Protein AF-A0A356X7N6-F1 (afdb_monomer_lite)

Foldseek 3Di:
DEDEAECEEAEACEEAEQEDQREYHYANYEYEYAYEYEHYANYEYHHNVYYYHYPYYYHYYHPYYD

Structure (mmCIF, N/CA/C/O backbone):
data_AF-A0A356X7N6-F1
#
_entry.id   AF-A0A356X7N6-F1
#
loop_
_atom_site.group_PDB
_atom_site.id
_atom_site.type_symbol
_atom_site.label_atom_id
_atom_site.label_alt_id
_atom_site.label_comp_id
_atom_site.label_asym_id
_atom_site.label_entity_id
_atom_site.label_seq_id
_atom_site.pdbx_PDB_ins_code
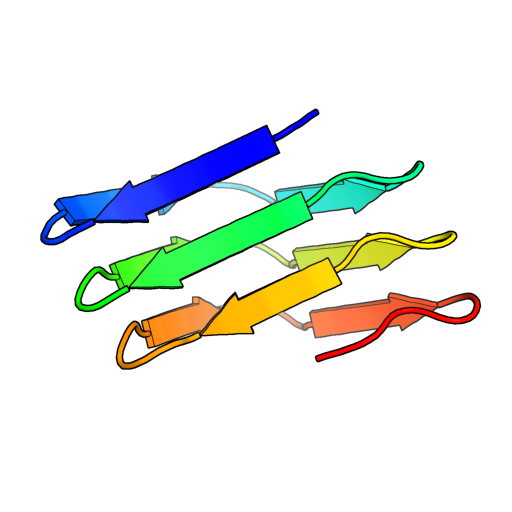_atom_site.Cartn_x
_atom_site.Cartn_y
_atom_site.Cartn_z
_atom_site.occupancy
_atom_site.B_iso_or_equiv
_atom_site.auth_seq_id
_atom_site.auth_comp_id
_atom_site.auth_asym_id
_atom_site.auth_atom_id
_atom_site.pdbx_PDB_model_num
ATOM 1 N N . GLY A 1 1 ? -4.284 2.097 -10.813 1.00 68.38 1 GLY A N 1
ATOM 2 C CA . GLY A 1 1 ? -5.638 2.371 -10.271 1.00 68.38 1 GLY A CA 1
ATOM 3 C C . GLY A 1 1 ? -5.518 3.039 -8.913 1.00 68.38 1 GLY A C 1
ATOM 4 O O . GLY A 1 1 ? -4.414 3.075 -8.389 1.00 68.38 1 GLY A O 1
ATOM 5 N N . PHE A 1 2 ? -6.604 3.580 -8.358 1.00 82.50 2 PHE A N 1
ATOM 6 C CA . PHE A 1 2 ? -6.584 4.254 -7.052 1.00 82.50 2 PHE A CA 1
ATOM 7 C C . PHE A 1 2 ? -7.520 3.545 -6.079 1.00 82.50 2 PHE A C 1
ATOM 9 O O . PHE A 1 2 ? -8.695 3.357 -6.389 1.00 82.50 2 PHE A O 1
ATOM 16 N N . VAL A 1 3 ? -6.999 3.175 -4.911 1.00 85.81 3 VAL A N 1
ATOM 17 C CA . VAL A 1 3 ? -7.784 2.643 -3.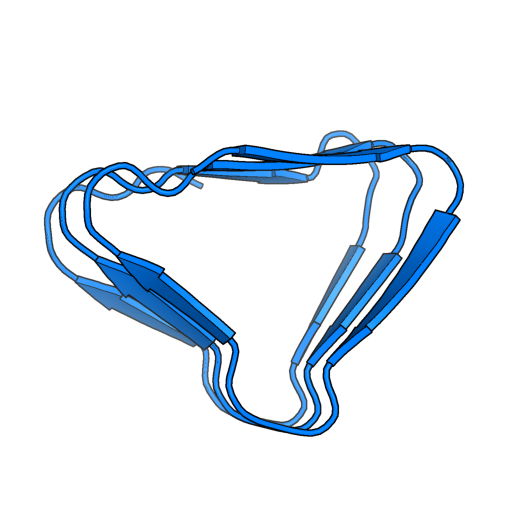794 1.00 85.81 3 VAL A CA 1
ATOM 18 C C . VAL A 1 3 ? -7.654 3.619 -2.632 1.00 85.81 3 VAL A C 1
ATOM 20 O O . VAL A 1 3 ? -6.546 3.977 -2.238 1.00 85.81 3 VAL A O 1
ATOM 23 N N . ASN A 1 4 ? -8.788 4.064 -2.098 1.00 90.00 4 ASN A N 1
ATOM 24 C CA . ASN A 1 4 ? -8.844 4.948 -0.942 1.00 90.00 4 ASN A CA 1
ATOM 25 C C . ASN A 1 4 ? -9.732 4.318 0.131 1.00 90.00 4 ASN A C 1
ATOM 27 O O . ASN A 1 4 ? -10.906 4.047 -0.123 1.00 90.00 4 ASN A O 1
ATOM 31 N N . VAL A 1 5 ? -9.169 4.090 1.312 1.00 91.06 5 VAL A N 1
ATOM 32 C CA . VAL A 1 5 ? -9.847 3.483 2.457 1.00 91.06 5 VAL A CA 1
ATOM 33 C C . VAL A 1 5 ? -9.898 4.512 3.578 1.00 91.06 5 VAL A C 1
ATOM 35 O O . VAL A 1 5 ? -8.864 4.937 4.087 1.00 91.06 5 VAL A O 1
ATOM 38 N N . GLN A 1 6 ? -11.112 4.919 3.943 1.00 94.94 6 GLN A N 1
ATOM 39 C CA . GLN A 1 6 ? -11.373 5.925 4.971 1.00 94.94 6 GLN A CA 1
ATOM 40 C C . GLN A 1 6 ? -12.338 5.351 5.998 1.00 94.94 6 GLN A C 1
ATOM 42 O O . GLN A 1 6 ? -13.419 4.910 5.606 1.00 94.94 6 GLN A O 1
ATOM 47 N N . ASP A 1 7 ? -11.925 5.311 7.267 1.00 94.50 7 ASP A N 1
ATOM 48 C CA . ASP A 1 7 ? -12.731 4.801 8.392 1.00 94.50 7 ASP A CA 1
ATOM 49 C C . ASP A 1 7 ? -13.365 3.417 8.122 1.00 94.50 7 ASP A C 1
ATOM 51 O O . ASP A 1 7 ? -14.469 3.098 8.566 1.00 94.50 7 ASP A O 1
ATOM 55 N N . ALA A 1 8 ? -12.671 2.586 7.343 1.00 94.88 8 ALA A N 1
ATOM 56 C CA . ALA A 1 8 ? -13.161 1.301 6.864 1.00 94.88 8 ALA A CA 1
ATOM 57 C C . ALA A 1 8 ? -12.094 0.218 7.008 1.00 94.88 8 ALA A C 1
ATOM 59 O O . ALA A 1 8 ? -10.900 0.507 7.080 1.00 94.88 8 ALA A O 1
ATOM 60 N N . THR A 1 9 ? -12.532 -1.042 7.028 1.00 95.44 9 THR A N 1
ATOM 61 C CA . THR A 1 9 ? -11.637 -2.204 6.995 1.00 95.44 9 THR A CA 1
ATOM 62 C C . THR A 1 9 ? -11.773 -2.940 5.668 1.00 95.44 9 THR A C 1
ATOM 64 O O . THR A 1 9 ? -12.881 -3.311 5.281 1.00 95.44 9 THR A O 1
ATOM 67 N N . VAL A 1 10 ? -10.650 -3.181 4.990 1.00 94.00 10 VAL A N 1
ATOM 68 C CA . VAL A 1 10 ? -10.568 -4.016 3.783 1.00 94.00 10 VAL A CA 1
ATOM 69 C C . VAL A 1 10 ? -9.768 -5.272 4.102 1.00 94.00 10 VAL A C 1
ATOM 71 O O . VAL A 1 10 ? -8.668 -5.187 4.637 1.00 94.00 10 VAL A O 1
ATOM 74 N N . ASN A 1 11 ? -10.311 -6.436 3.748 1.00 94.62 11 ASN A N 1
ATOM 75 C CA . ASN A 1 11 ? -9.627 -7.718 3.899 1.00 94.62 11 ASN A CA 1
ATOM 76 C C . ASN A 1 11 ? -9.339 -8.299 2.514 1.00 94.62 11 ASN A C 1
ATOM 78 O O . ASN A 1 11 ? -10.266 -8.564 1.746 1.00 94.62 11 ASN A O 1
ATOM 82 N N . ILE A 1 12 ? -8.062 -8.498 2.208 1.00 92.50 12 ILE A N 1
ATOM 83 C CA . ILE A 1 12 ? -7.581 -9.151 0.994 1.00 92.50 12 ILE A CA 1
ATOM 84 C C . ILE A 1 12 ? -7.093 -10.536 1.411 1.00 92.50 12 ILE A C 1
ATOM 86 O O . ILE A 1 12 ? -6.148 -10.660 2.180 1.00 92.50 12 ILE A O 1
ATOM 90 N N . VAL A 1 13 ? -7.769 -11.583 0.937 1.00 94.00 13 VAL A N 1
ATOM 91 C CA . VAL A 1 13 ? -7.477 -12.972 1.345 1.00 94.00 13 VAL A CA 1
ATOM 92 C C . VAL A 1 13 ? -6.193 -13.508 0.696 1.00 94.00 13 VAL A C 1
ATOM 94 O O . VAL A 1 13 ? -5.561 -14.399 1.246 1.00 94.00 13 VAL A O 1
ATOM 97 N N . GLY A 1 14 ? -5.813 -12.979 -0.469 1.00 94.25 14 GLY A N 1
ATOM 98 C CA . GLY A 1 14 ? -4.599 -13.363 -1.194 1.00 94.25 14 GLY A CA 1
ATOM 99 C C . GLY A 1 14 ? -3.560 -12.247 -1.231 1.00 94.25 14 GLY A C 1
ATOM 100 O O . GLY A 1 14 ? -3.507 -11.403 -0.337 1.00 94.25 14 GLY A O 1
ATOM 101 N N . ASP A 1 15 ? -2.763 -12.240 -2.295 1.00 92.69 15 ASP A N 1
ATOM 102 C CA . ASP A 1 15 ? -1.741 -11.219 -2.515 1.00 92.69 15 ASP A CA 1
ATOM 103 C C . ASP A 1 15 ? -2.351 -9.889 -2.990 1.00 92.69 15 ASP A C 1
ATOM 105 O O . ASP A 1 15 ? -3.381 -9.858 -3.674 1.00 92.69 15 ASP A O 1
ATOM 109 N N . ALA A 1 16 ? -1.685 -8.782 -2.658 1.00 89.12 16 ALA A N 1
ATOM 110 C CA . ALA A 1 16 ? -2.034 -7.439 -3.112 1.00 89.12 16 ALA A CA 1
ATOM 111 C C . ALA A 1 16 ? -0.912 -6.851 -3.982 1.00 89.12 16 ALA A C 1
ATOM 113 O O . ALA A 1 16 ? 0.216 -6.694 -3.525 1.00 89.12 16 ALA A O 1
ATOM 114 N N . ASP A 1 17 ? -1.223 -6.488 -5.226 1.00 88.00 17 ASP A N 1
ATOM 115 C CA . ASP A 1 17 ? -0.260 -5.899 -6.163 1.00 88.00 17 ASP A CA 1
ATOM 116 C C . ASP A 1 17 ? -0.624 -4.437 -6.464 1.00 88.00 17 ASP A C 1
ATOM 118 O O . ASP A 1 17 ? -1.684 -4.134 -7.021 1.00 88.00 17 ASP A O 1
ATOM 122 N N . PHE A 1 18 ? 0.277 -3.528 -6.092 1.00 81.56 18 PHE A N 1
ATOM 123 C CA . PHE A 1 18 ? 0.221 -2.095 -6.366 1.00 81.56 18 PHE A CA 1
ATOM 124 C C . PHE A 1 18 ? 1.296 -1.709 -7.395 1.00 81.56 18 PHE A C 1
ATOM 126 O O . PHE A 1 18 ? 2.189 -0.900 -7.135 1.00 81.56 18 PHE A O 1
ATOM 133 N N . SER A 1 19 ? 1.237 -2.321 -8.575 1.00 80.06 19 SER A N 1
ATOM 134 C CA . SER A 1 19 ? 2.099 -2.016 -9.719 1.00 80.06 19 SER A CA 1
ATOM 135 C C . SER A 1 19 ? 1.551 -0.892 -10.606 1.00 80.06 19 SER A C 1
ATOM 137 O O . SER A 1 19 ? 0.357 -0.572 -10.606 1.00 80.06 19 SER A O 1
ATOM 139 N N . ASN A 1 20 ? 2.441 -0.306 -11.416 1.00 77.38 20 ASN A N 1
ATOM 140 C CA . ASN A 1 20 ? 2.093 0.526 -12.573 1.00 77.38 20 ASN A CA 1
ATOM 141 C C . ASN A 1 20 ? 1.295 1.796 -12.194 1.00 77.38 20 ASN A C 1
ATOM 143 O O . ASN A 1 20 ? 0.179 2.032 -12.669 1.00 77.38 20 ASN A O 1
ATOM 147 N N . ASN A 1 21 ? 1.859 2.608 -11.292 1.00 74.69 21 ASN A N 1
ATOM 148 C CA . ASN A 1 21 ? 1.222 3.796 -10.703 1.00 74.69 21 ASN A CA 1
ATOM 149 C C . ASN A 1 21 ? -0.079 3.483 -9.926 1.00 74.69 21 ASN A C 1
ATOM 151 O O . ASN A 1 21 ? -0.998 4.308 -9.855 1.00 74.69 21 ASN A O 1
ATOM 155 N N . GLY A 1 22 ? -0.200 2.273 -9.373 1.00 77.44 22 GLY A N 1
ATOM 156 C CA . GLY A 1 22 ? -1.230 1.938 -8.394 1.00 77.44 22 GLY A CA 1
ATOM 157 C C . GLY A 1 22 ? -1.016 2.723 -7.100 1.00 77.44 22 GLY A C 1
ATOM 158 O O . GLY A 1 22 ? 0.043 2.614 -6.494 1.00 77.44 22 GLY A O 1
ATOM 159 N N . ASN A 1 23 ? -2.000 3.517 -6.675 1.00 83.06 23 ASN A N 1
ATOM 160 C CA . ASN A 1 23 ? -1.898 4.292 -5.438 1.00 8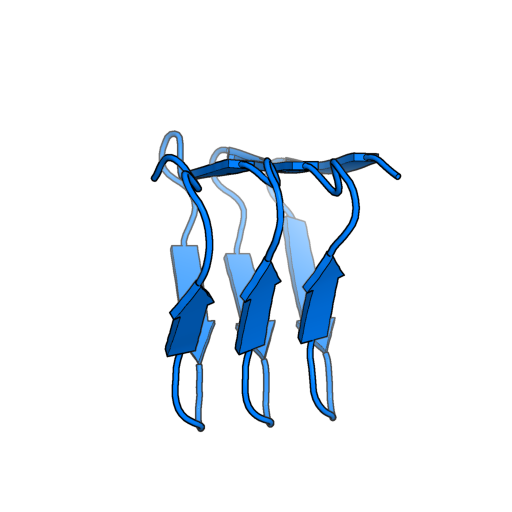3.06 23 ASN A CA 1
ATOM 161 C C . ASN A 1 23 ? -2.894 3.781 -4.402 1.00 83.06 23 ASN A C 1
ATOM 163 O O . ASN A 1 23 ? -4.087 3.641 -4.694 1.00 83.06 23 ASN A O 1
ATOM 167 N N . LEU A 1 24 ? -2.391 3.553 -3.193 1.00 85.88 24 LEU A N 1
ATOM 168 C CA . LEU A 1 24 ? -3.163 3.169 -2.029 1.00 85.88 24 LEU A CA 1
ATOM 169 C C . LEU A 1 24 ? -3.106 4.281 -0.982 1.00 85.88 24 LEU A C 1
ATOM 171 O O . LEU A 1 24 ? -2.033 4.649 -0.517 1.00 85.88 24 LEU A O 1
ATOM 175 N N . SER A 1 25 ? -4.269 4.783 -0.582 1.00 89.50 25 SER A N 1
ATOM 176 C CA . SER A 1 25 ? -4.408 5.724 0.528 1.00 89.50 25 SER A CA 1
ATOM 177 C C . SER A 1 25 ? -5.275 5.099 1.612 1.00 89.50 25 SER A C 1
ATOM 179 O O . SER A 1 25 ? -6.393 4.668 1.334 1.00 89.50 25 SER A O 1
ATOM 181 N N . VAL A 1 26 ? -4.775 5.060 2.844 1.00 89.44 26 VAL A N 1
ATOM 182 C CA . VAL A 1 26 ? -5.506 4.572 4.017 1.00 89.44 26 VAL A CA 1
ATOM 183 C C . VAL A 1 26 ? -5.468 5.656 5.087 1.00 89.44 26 VAL A C 1
ATOM 185 O O . VAL A 1 26 ? -4.421 5.943 5.664 1.00 89.44 26 VAL A O 1
ATOM 188 N N . ASN A 1 27 ? -6.616 6.270 5.351 1.00 92.38 27 ASN A N 1
ATOM 189 C CA . ASN A 1 27 ? -6.764 7.317 6.356 1.00 92.38 27 ASN A CA 1
ATOM 190 C C . ASN A 1 27 ? -7.755 6.841 7.418 1.00 92.38 27 ASN A C 1
ATOM 192 O O . ASN A 1 27 ? -8.917 6.593 7.106 1.00 92.38 27 ASN A O 1
ATOM 196 N N . ASN A 1 28 ? -7.272 6.628 8.642 1.00 92.06 28 ASN A N 1
ATOM 197 C CA . ASN A 1 28 ? -8.029 6.058 9.765 1.00 92.06 28 ASN A CA 1
ATOM 198 C C . ASN A 1 28 ? -8.737 4.712 9.480 1.00 92.06 28 ASN A C 1
ATOM 200 O O . ASN A 1 28 ? -9.545 4.240 10.276 1.00 92.06 28 ASN A O 1
ATOM 204 N N . GLY A 1 29 ? -8.442 4.079 8.344 1.00 93.00 29 GLY A N 1
ATOM 205 C CA . GLY A 1 29 ? -8.908 2.750 7.978 1.00 93.00 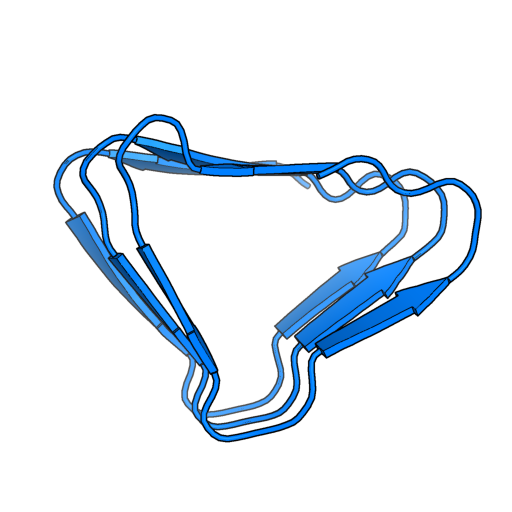29 GLY A CA 1
ATOM 206 C C . GLY A 1 29 ? -7.855 1.679 8.239 1.00 93.00 29 GLY A C 1
ATOM 207 O O . GLY A 1 29 ? -6.725 1.968 8.626 1.00 93.00 29 GLY A O 1
ATOM 208 N N . THR A 1 30 ? -8.215 0.434 7.961 1.00 94.25 30 THR A N 1
ATOM 209 C CA . THR A 1 30 ? -7.315 -0.714 8.075 1.00 94.25 30 THR A CA 1
ATOM 210 C C . THR A 1 30 ? -7.390 -1.557 6.813 1.00 94.25 30 THR A C 1
ATOM 212 O O . THR A 1 30 ? -8.476 -1.831 6.300 1.00 94.25 30 THR A O 1
ATOM 215 N N . ILE A 1 31 ? -6.243 -2.011 6.325 1.00 93.25 31 ILE A N 1
ATOM 216 C CA . ILE A 1 31 ? -6.161 -3.042 5.294 1.00 93.25 31 ILE A CA 1
AT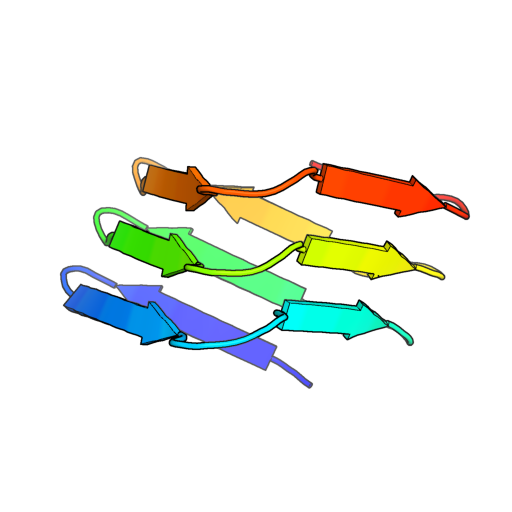OM 217 C C . ILE A 1 31 ? -5.419 -4.234 5.866 1.00 93.25 31 ILE A C 1
ATOM 219 O O . ILE A 1 31 ? -4.318 -4.081 6.382 1.00 93.25 31 ILE A O 1
ATOM 223 N N . ASN A 1 32 ? -6.023 -5.411 5.756 1.00 94.81 32 ASN A N 1
ATOM 224 C CA . ASN A 1 32 ? -5.404 -6.679 6.110 1.00 94.81 32 ASN A CA 1
ATOM 225 C C . ASN A 1 32 ? -5.163 -7.475 4.827 1.00 94.81 32 ASN A C 1
ATOM 227 O O . ASN A 1 32 ? -6.105 -7.698 4.063 1.00 94.81 32 ASN A O 1
ATOM 231 N N . VAL A 1 33 ? -3.923 -7.895 4.595 1.00 94.19 33 VAL A N 1
ATOM 232 C CA . VAL A 1 33 ? -3.524 -8.735 3.463 1.00 94.19 33 VAL A CA 1
ATOM 233 C C . VAL A 1 33 ? -3.053 -10.077 4.013 1.00 94.19 33 VAL A C 1
ATOM 235 O O . VAL A 1 33 ? -2.063 -10.132 4.739 1.00 94.19 33 VAL A O 1
ATOM 238 N N . GLY A 1 34 ? -3.784 -11.144 3.691 1.00 96.00 34 GLY A N 1
ATOM 239 C CA . GLY A 1 34 ? -3.438 -12.510 4.101 1.00 96.00 34 GLY A CA 1
ATOM 240 C C . GLY A 1 34 ? -2.265 -13.098 3.311 1.00 96.00 34 GLY A C 1
ATOM 241 O O . GLY A 1 34 ? -1.603 -14.020 3.771 1.00 96.00 34 GLY A O 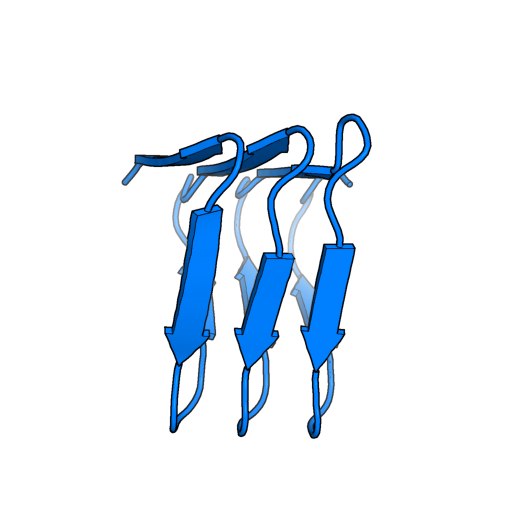1
ATOM 242 N N . GLY A 1 35 ? -1.995 -12.566 2.117 1.00 94.00 35 GLY A N 1
ATOM 243 C CA . GLY A 1 35 ? -0.823 -12.906 1.316 1.00 94.00 35 GLY A CA 1
ATOM 244 C C . GLY A 1 35 ? 0.306 -11.881 1.422 1.00 94.00 35 GLY A C 1
ATOM 245 O O . GLY A 1 35 ? 0.408 -11.100 2.371 1.00 94.00 35 GLY A O 1
ATOM 246 N N . ASN A 1 36 ? 1.153 -11.873 0.399 1.00 92.88 36 ASN A N 1
ATOM 247 C CA . ASN A 1 36 ? 2.202 -10.877 0.219 1.00 92.88 36 ASN A CA 1
ATOM 248 C C . ASN A 1 36 ? 1.623 -9.586 -0.369 1.00 92.88 36 ASN A C 1
ATOM 250 O O . ASN A 1 36 ? 0.609 -9.602 -1.070 1.00 92.88 36 ASN A O 1
ATOM 254 N N . ALA A 1 37 ? 2.314 -8.467 -0.164 1.00 89.12 37 ALA A N 1
ATOM 255 C CA . ALA A 1 37 ? 2.042 -7.249 -0.919 1.00 89.12 37 ALA A CA 1
ATOM 256 C C . ALA A 1 37 ? 3.249 -6.856 -1.770 1.00 89.12 37 ALA A C 1
ATOM 258 O O . ALA A 1 37 ? 4.392 -6.942 -1.320 1.00 89.12 37 ALA A O 1
ATOM 259 N N . SER A 1 38 ? 3.007 -6.382 -2.989 1.00 88.75 38 SER A N 1
ATOM 260 C CA . SER A 1 38 ? 4.044 -5.833 -3.860 1.00 88.75 38 SER A CA 1
ATOM 261 C C . SER A 1 38 ? 3.715 -4.396 -4.266 1.00 88.75 38 SER A C 1
ATOM 263 O O . SER A 1 38 ? 2.570 -4.060 -4.560 1.00 88.75 38 SER A O 1
ATOM 265 N N . VAL A 1 39 ? 4.724 -3.524 -4.281 1.00 84.25 39 VAL A N 1
ATOM 266 C CA . VAL A 1 39 ? 4.614 -2.148 -4.788 1.00 84.25 39 VAL A CA 1
ATOM 267 C C . VAL A 1 39 ? 5.705 -1.937 -5.818 1.00 84.25 39 VAL A C 1
ATOM 269 O O . VAL A 1 39 ? 6.894 -1.972 -5.477 1.00 84.25 39 VAL A O 1
ATOM 272 N N . THR A 1 40 ? 5.318 -1.729 -7.079 1.00 82.12 40 THR A N 1
ATOM 273 C CA . THR A 1 40 ? 6.285 -1.630 -8.180 1.00 82.12 40 THR A CA 1
ATOM 274 C C . THR A 1 40 ? 6.035 -0.456 -9.127 1.00 82.12 40 THR A C 1
ATOM 276 O O . THR A 1 40 ? 4.892 -0.056 -9.346 1.00 82.12 40 THR A O 1
ATOM 279 N N . SER A 1 41 ? 7.112 0.089 -9.712 1.00 72.19 41 SER A N 1
ATOM 280 C CA . SER A 1 41 ? 7.090 1.153 -10.739 1.00 72.19 41 SER A CA 1
ATOM 281 C C . SER A 1 41 ? 6.142 2.314 -10.417 1.00 72.19 41 SER A C 1
ATOM 283 O O . SER A 1 41 ? 5.110 2.488 -11.067 1.00 72.19 41 SER A O 1
ATOM 285 N N . GLY A 1 42 ? 6.499 3.122 -9.415 1.00 72.94 42 GLY A N 1
ATOM 286 C CA . GLY A 1 42 ? 5.824 4.400 -9.150 1.00 72.94 42 GLY A CA 1
ATOM 287 C C . GLY A 1 42 ? 4.466 4.300 -8.449 1.00 72.94 42 GLY A C 1
ATOM 288 O O . GLY A 1 42 ? 3.728 5.285 -8.412 1.00 72.94 42 GLY A O 1
ATOM 289 N N . GLY A 1 43 ? 4.119 3.135 -7.894 1.00 78.12 43 GLY A N 1
ATOM 290 C CA . GLY A 1 43 ? 3.027 3.034 -6.930 1.00 78.12 43 GLY A CA 1
ATOM 291 C C . GLY A 1 43 ? 3.357 3.759 -5.618 1.00 78.12 43 GLY A C 1
ATOM 292 O O . GLY A 1 43 ? 4.515 3.796 -5.197 1.00 78.12 43 GLY A O 1
ATOM 293 N N . THR A 1 44 ? 2.341 4.343 -4.980 1.00 82.25 44 THR A N 1
ATOM 294 C CA . THR A 1 44 ? 2.466 5.032 -3.682 1.00 82.25 44 THR A CA 1
ATOM 295 C C . THR A 1 44 ? 1.548 4.378 -2.663 1.00 82.25 44 THR A C 1
ATOM 297 O O . THR A 1 44 ? 0.372 4.149 -2.957 1.00 82.25 44 THR A O 1
ATOM 300 N N . ILE A 1 45 ? 2.055 4.130 -1.457 1.00 85.38 45 ILE A N 1
ATOM 301 C CA . ILE A 1 45 ? 1.225 3.793 -0.298 1.00 85.38 45 ILE A CA 1
ATOM 302 C C . ILE A 1 45 ? 1.280 4.972 0.664 1.00 85.38 45 ILE A C 1
ATOM 304 O O . ILE A 1 45 ? 2.358 5.433 0.995 1.00 85.38 45 ILE A O 1
ATOM 308 N N . SER A 1 46 ? 0.127 5.460 1.114 1.00 88.38 46 SER A N 1
ATOM 309 C CA . SER A 1 46 ? 0.040 6.505 2.132 1.00 88.38 46 SER A CA 1
ATOM 310 C C . SER A 1 46 ? -0.874 6.057 3.266 1.00 88.38 46 SER A C 1
ATOM 312 O O . SER A 1 46 ? -2.046 5.751 3.041 1.00 88.38 46 SER A O 1
ATOM 314 N N . LEU A 1 47 ? -0.337 6.015 4.486 1.00 87.50 47 LEU A N 1
ATOM 315 C CA . LEU A 1 47 ? -1.038 5.581 5.698 1.00 87.50 47 LEU A CA 1
ATOM 316 C C . LEU A 1 47 ? -1.229 6.773 6.645 1.00 87.50 47 LEU A C 1
ATOM 318 O O . LEU A 1 47 ? -0.573 6.879 7.678 1.00 87.50 47 LEU A O 1
ATOM 322 N N . GLY A 1 48 ? -2.107 7.706 6.277 1.00 83.31 48 GLY A N 1
ATOM 323 C CA . GLY A 1 48 ? -2.371 8.955 7.006 1.00 83.31 48 GLY A CA 1
ATOM 324 C C . GLY A 1 48 ? -3.116 8.771 8.333 1.00 83.31 48 GLY A C 1
ATOM 325 O O . GLY A 1 48 ? -4.094 9.464 8.569 1.00 83.31 48 GLY A O 1
ATOM 326 N N . GLY A 1 49 ? -2.699 7.817 9.167 1.00 86.31 49 GLY A N 1
ATOM 327 C CA . GLY A 1 49 ? -3.392 7.363 10.380 1.00 86.31 49 GLY A CA 1
ATOM 328 C C . GLY A 1 49 ? -4.058 5.992 10.227 1.00 86.31 49 GLY A C 1
ATOM 329 O O . GLY A 1 49 ? -4.553 5.435 11.204 1.00 86.31 49 GLY A O 1
ATOM 330 N N . GLY A 1 50 ? -4.073 5.443 9.010 1.00 90.00 50 GLY A N 1
ATOM 331 C CA . GLY A 1 50 ? -4.533 4.086 8.749 1.00 90.00 50 GLY A CA 1
ATOM 332 C C . GLY A 1 50 ? -3.476 3.017 9.027 1.00 90.00 50 GLY A C 1
ATOM 333 O O . GLY A 1 50 ? -2.291 3.312 9.157 1.00 90.00 50 GLY A O 1
ATOM 334 N N . ASN A 1 51 ? -3.911 1.761 9.065 1.00 91.38 51 ASN A N 1
ATOM 335 C CA . ASN A 1 51 ? -3.041 0.601 9.244 1.00 91.38 51 ASN A CA 1
ATOM 336 C C . ASN A 1 51 ? -3.023 -0.272 7.987 1.00 91.38 51 ASN A C 1
ATOM 338 O O . ASN A 1 51 ? -4.060 -0.496 7.359 1.00 91.38 51 ASN A O 1
ATOM 342 N N . LEU A 1 52 ? -1.852 -0.811 7.656 1.00 90.38 52 LEU A N 1
ATOM 343 C CA . LEU A 1 52 ? -1.684 -1.874 6.671 1.00 90.38 52 LEU A CA 1
ATOM 344 C C . LEU A 1 52 ? -1.008 -3.057 7.365 1.00 90.38 52 LEU A C 1
ATOM 346 O O . LEU A 1 52 ? 0.151 -2.966 7.762 1.00 90.38 52 LEU A O 1
ATOM 350 N N . ASN A 1 53 ? -1.748 -4.150 7.511 1.00 92.50 53 ASN A N 1
ATOM 351 C CA . ASN A 1 53 ? -1.299 -5.381 8.146 1.00 92.50 53 ASN A CA 1
ATOM 352 C C . ASN A 1 53 ? -1.063 -6.438 7.066 1.00 92.50 53 ASN A C 1
ATOM 354 O O . ASN A 1 53 ? -1.947 -6.677 6.240 1.00 92.50 53 ASN A O 1
ATOM 358 N N . LEU A 1 54 ? 0.106 -7.074 7.087 1.00 92.06 54 LEU A N 1
ATOM 359 C CA . LEU A 1 54 ? 0.457 -8.160 6.179 1.00 92.06 54 LEU A CA 1
ATOM 360 C C . LEU A 1 54 ? 0.765 -9.413 6.992 1.00 92.06 54 LEU A C 1
ATOM 362 O O . LEU A 1 54 ? 1.512 -9.345 7.968 1.00 92.06 54 LEU A O 1
ATOM 366 N N . GLU A 1 55 ? 0.203 -10.542 6.577 1.00 95.75 55 GLU A N 1
ATOM 367 C CA . GLU A 1 55 ? 0.634 -11.857 7.064 1.00 95.75 55 GLU A CA 1
ATOM 368 C C . GLU A 1 55 ? 1.878 -12.353 6.311 1.00 95.75 55 GLU A C 1
ATOM 370 O O . GLU A 1 55 ? 2.696 -13.071 6.887 1.00 95.75 55 GLU A O 1
ATOM 375 N N . GLY A 1 56 ? 2.026 -11.957 5.042 1.00 93.38 56 GLY A N 1
ATOM 376 C CA . GLY A 1 56 ? 3.202 -12.221 4.216 1.00 93.38 56 GLY A CA 1
ATOM 377 C C . GLY A 1 56 ? 4.208 -11.068 4.179 1.00 93.38 56 GLY A C 1
ATOM 378 O O . GLY A 1 56 ? 4.185 -10.142 4.991 1.00 93.38 56 GLY A O 1
ATOM 379 N N . ASP A 1 57 ? 5.089 -11.117 3.183 1.00 93.19 57 ASP A N 1
ATOM 380 C CA . ASP A 1 57 ? 6.141 -10.123 2.994 1.00 93.19 57 ASP A CA 1
ATOM 381 C C . ASP A 1 57 ? 5.651 -8.913 2.185 1.00 93.19 57 ASP A C 1
ATOM 383 O O . ASP A 1 57 ? 4.826 -9.023 1.270 1.00 93.19 57 ASP A O 1
ATOM 387 N N . LEU A 1 58 ? 6.226 -7.744 2.479 1.00 88.12 58 LEU A N 1
ATOM 388 C CA . LEU A 1 58 ? 6.131 -6.561 1.626 1.00 88.12 58 LEU A CA 1
ATOM 389 C C . LEU A 1 58 ? 7.345 -6.501 0.692 1.00 88.12 58 LEU A C 1
ATOM 391 O O . LEU A 1 58 ? 8.480 -6.350 1.143 1.00 88.12 58 LEU A O 1
ATOM 395 N N . SER A 1 59 ? 7.103 -6.545 -0.617 1.00 89.19 59 SER A N 1
ATOM 396 C CA . SER A 1 59 ? 8.124 -6.336 -1.642 1.00 89.19 59 SER A CA 1
ATOM 397 C C . SER A 1 59 ? 7.981 -4.965 -2.295 1.00 89.19 59 SER A C 1
ATOM 399 O O . SER A 1 59 ? 6.914 -4.589 -2.778 1.00 89.19 59 SER A O 1
ATOM 401 N N . VAL A 1 60 ? 9.079 -4.217 -2.352 1.00 83.69 60 VAL A N 1
ATOM 402 C CA . VAL A 1 60 ? 9.116 -2.868 -2.919 1.00 83.69 60 VAL A CA 1
ATOM 403 C C . VAL A 1 60 ? 10.202 -2.805 -3.976 1.00 83.69 60 VAL A C 1
ATOM 405 O O . VAL A 1 60 ? 11.376 -3.011 -3.671 1.00 83.69 60 VAL A O 1
ATOM 408 N N . THR A 1 61 ? 9.837 -2.485 -5.217 1.00 79.62 61 THR A N 1
ATOM 409 C CA . THR A 1 61 ? 10.817 -2.344 -6.302 1.00 79.62 61 THR A CA 1
ATOM 410 C C . THR A 1 61 ? 10.511 -1.147 -7.202 1.00 79.62 61 THR A C 1
ATOM 412 O O . THR A 1 61 ? 9.368 -0.868 -7.529 1.00 79.62 61 THR A O 1
ATOM 415 N N . GLY A 1 62 ? 11.544 -0.419 -7.636 1.00 68.62 62 GLY A N 1
ATOM 416 C CA . GLY A 1 62 ? 11.400 0.688 -8.589 1.00 68.62 62 GLY A CA 1
ATOM 417 C C . GLY A 1 62 ? 10.721 1.942 -8.022 1.00 68.62 62 GLY A C 1
ATOM 418 O O . GLY A 1 62 ? 9.527 2.137 -8.206 1.00 68.62 62 GLY A O 1
ATOM 419 N N . GLY A 1 63 ? 11.507 2.828 -7.398 1.00 67.44 63 GLY A N 1
ATOM 420 C CA . GLY A 1 63 ? 11.154 4.236 -7.142 1.00 67.44 63 GLY A CA 1
ATOM 421 C C . GLY A 1 63 ? 9.879 4.519 -6.334 1.00 67.44 63 GLY A C 1
ATOM 422 O O . GLY A 1 63 ? 9.424 5.659 -6.340 1.00 67.44 63 GLY A O 1
ATOM 423 N N . SER A 1 64 ? 9.287 3.515 -5.688 1.00 68.69 64 SER A N 1
ATOM 424 C CA . SER A 1 64 ? 8.062 3.646 -4.895 1.00 68.69 64 SER A CA 1
ATOM 425 C C . SER A 1 64 ? 8.272 4.549 -3.675 1.00 68.69 64 SER A C 1
ATOM 427 O O . SER A 1 64 ? 9.365 4.581 -3.107 1.00 68.69 64 SER A O 1
ATOM 429 N N . ASN A 1 65 ? 7.216 5.253 -3.262 1.00 67.81 65 ASN A N 1
ATOM 430 C CA . ASN A 1 65 ? 7.220 6.123 -2.083 1.00 67.81 65 ASN A CA 1
ATOM 431 C C . ASN A 1 65 ? 6.232 5.601 -1.021 1.00 67.81 65 ASN A C 1
ATOM 433 O O . ASN A 1 65 ? 5.145 5.137 -1.384 1.00 67.81 65 ASN A O 1
ATOM 437 N N . PHE A 1 66 ? 6.623 5.680 0.256 1.00 65.44 66 PHE A N 1
ATOM 438 C CA . PHE A 1 66 ? 5.846 5.255 1.433 1.00 65.44 66 PHE A CA 1
ATOM 439 C C . PHE A 1 66 ? 5.627 6.436 2.376 1.00 65.44 66 PHE A C 1
ATOM 441 O O . PHE A 1 66 ? 6.592 7.213 2.555 1.00 65.44 66 PHE A O 1
#

Sequence (66 aa):
GFVNVQDATVNIVGDADFSNNGNLSVNNGTINVGGNASVTSGGTISLGGGNLNLEGDLSVTGGSNF

Radius of gyration: 10.78 Å; chains: 1; bounding box: 25×22×23 Å

pLDDT: mean 86.52, std 8.35, range [65.44, 96.0]

Secondary structure (DSSP, 8-state):
-EEEEES-EEEESS-EEEESS-EEEEEB-EEEESS-EEEESS-EEEESS-EEEESS-EEEESS-B-